Protein AF-A0AAD9W955-F1 (afdb_monomer)

Sequence (163 aa):
MAGLDPNRNTRYEYTNAALSKPAPEDADPKWMELNNTLKNLMEKLINHECMRENAQQPYMTPAASKNQVYFVWDFVGRTLAMMDAVPPQLQASPQWSPAVEKMWKGEIVGRSAVVAGLISGDTSGDPKLSMLIRSMNPSQSGSQPEFGVEIKQLANRLQEIRA

Mean predicted aligned error: 5.84 Å

pLDDT: mean 86.2, std 15.01, range [41.03, 98.06]

Solvent-accessible surface area (backbone atoms only — not comparable to full-atom values): 9378 Å² total; per-residue (Å²): 128,90,85,71,50,50,82,72,37,22,40,46,56,57,48,52,61,60,59,67,56,80,78,68,92,76,36,30,68,70,49,48,52,51,52,51,45,48,43,56,42,44,55,54,37,56,69,30,76,88,20,51,71,42,24,68,33,28,53,70,53,81,68,82,57,78,45,69,62,44,52,50,37,54,53,47,54,51,40,56,60,53,48,77,75,43,66,50,39,42,85,79,32,92,81,54,41,76,67,48,48,43,46,45,60,58,46,43,48,41,48,39,42,49,50,20,27,68,66,69,70,50,52,85,88,39,69,65,56,52,48,47,55,46,68,65,41,77,80,66,94,60,86,76,82,82,78,52,70,71,56,46,52,43,25,52,50,40,49,59,73,69,108

Organism: Phomopsis amygdali (NCBI:txid1214568)

Radius of gyration: 15.93 Å; Cα contacts (8 Å, |Δi|>4): 179; chains: 1; bounding box: 38×35×44 Å

Secondary structure (DSSP, 8-state):
--S--TTTSBHHHHHHHHHTSPPPTT--HHHHHHHHHHHHHHHHHHTSGGGHHHHHSBTTSPPS---HHHHHHHHHHHHHHHHTTS-TTGGGSTT--HHHHIIIIIIIIHHHHHHHHHHHS--TT-HHHHHHHHHH-TT--SPPPPPPHHHHHHHHHHHHHH-

Structure (mmCIF, N/CA/C/O backbone):
data_AF-A0AAD9W955-F1
#
_entry.id   AF-A0AAD9W955-F1
#
loop_
_atom_site.group_PDB
_atom_site.id
_atom_site.type_symbol
_atom_site.label_atom_id
_atom_site.label_alt_id
_atom_site.label_comp_id
_atom_site.label_asym_id
_atom_site.label_entity_id
_atom_site.label_seq_id
_atom_site.pdbx_PDB_ins_code
_atom_site.Cartn_x
_atom_site.Cartn_y
_atom_site.Cartn_z
_atom_site.occupancy
_atom_site.B_iso_or_equiv
_atom_site.auth_seq_id
_atom_site.auth_comp_id
_atom_site.auth_asym_id
_atom_site.auth_atom_id
_atom_site.pdbx_PDB_model_num
ATOM 1 N N . MET A 1 1 ? -9.089 -8.853 -11.074 1.00 54.34 1 MET A N 1
ATOM 2 C CA . MET A 1 1 ? -10.213 -9.022 -10.123 1.00 54.34 1 MET A CA 1
ATOM 3 C C . MET A 1 1 ? -11.415 -9.635 -10.849 1.00 54.34 1 MET A C 1
ATOM 5 O O . MET A 1 1 ? -12.522 -9.131 -10.730 1.00 54.34 1 MET A O 1
ATOM 9 N N . ALA A 1 2 ? -11.221 -10.689 -11.646 1.00 50.50 2 ALA A N 1
ATOM 10 C CA . ALA A 1 2 ? -12.352 -11.354 -12.288 1.00 50.50 2 ALA A CA 1
ATOM 11 C C . ALA A 1 2 ? -12.943 -12.339 -11.270 1.00 50.50 2 ALA A C 1
ATOM 13 O O . ALA A 1 2 ? -12.249 -13.271 -10.877 1.00 50.50 2 ALA A O 1
ATOM 14 N N . GLY A 1 3 ? -14.163 -12.089 -10.788 1.00 81.06 3 GLY A N 1
ATOM 15 C CA . GLY A 1 3 ? -14.923 -13.062 -9.991 1.00 81.06 3 GLY A CA 1
ATOM 16 C C . GLY A 1 3 ? -15.563 -12.550 -8.700 1.00 81.06 3 GLY A C 1
ATOM 17 O O . GLY A 1 3 ? -16.482 -13.198 -8.216 1.00 81.06 3 GLY A O 1
ATOM 18 N N . LEU A 1 4 ? -15.139 -11.403 -8.157 1.00 90.69 4 LEU A N 1
ATOM 19 C CA . LEU A 1 4 ? -15.791 -10.806 -6.984 1.00 90.69 4 LEU A CA 1
ATOM 20 C C . LEU A 1 4 ? -16.775 -9.713 -7.417 1.00 90.69 4 LEU A C 1
ATOM 22 O O . LEU A 1 4 ? -16.427 -8.864 -8.242 1.00 90.69 4 LEU A O 1
ATOM 26 N N . ASP A 1 5 ? -17.976 -9.725 -6.841 1.00 93.50 5 ASP A N 1
ATOM 27 C CA . ASP A 1 5 ? -19.012 -8.704 -7.025 1.00 93.50 5 ASP A CA 1
ATOM 28 C C . ASP A 1 5 ? -18.898 -7.643 -5.920 1.00 93.50 5 ASP A C 1
ATOM 30 O O . ASP A 1 5 ? -19.061 -7.971 -4.742 1.00 93.50 5 ASP A O 1
ATOM 34 N N . PRO A 1 6 ? -18.672 -6.361 -6.252 1.00 93.06 6 PRO A N 1
ATOM 35 C CA . PRO A 1 6 ? -18.345 -5.349 -5.253 1.00 93.06 6 PRO A CA 1
ATOM 36 C C . PRO A 1 6 ? -19.555 -4.947 -4.398 1.00 93.06 6 PRO A C 1
ATOM 38 O O . PRO A 1 6 ? -19.392 -4.313 -3.354 1.00 93.06 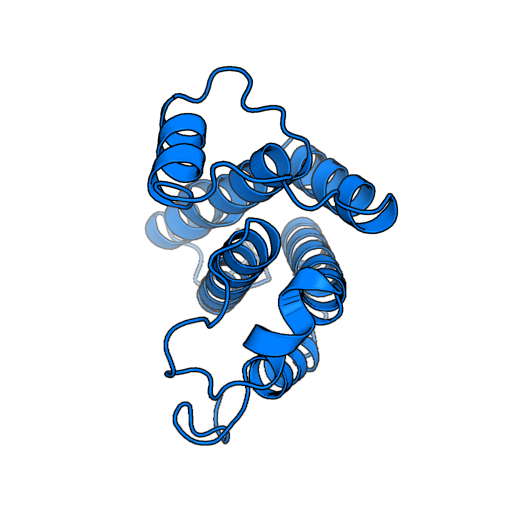6 PRO A O 1
ATOM 41 N N . ASN A 1 7 ? -20.762 -5.358 -4.793 1.00 95.75 7 ASN A N 1
ATOM 42 C CA . ASN A 1 7 ? -21.990 -5.166 -4.023 1.00 95.75 7 ASN A CA 1
ATOM 43 C C . ASN A 1 7 ? -22.298 -6.338 -3.082 1.00 95.75 7 ASN A C 1
ATOM 45 O O . ASN A 1 7 ? -23.200 -6.226 -2.254 1.00 95.75 7 ASN A O 1
ATOM 49 N N . ARG A 1 8 ? -21.580 -7.461 -3.206 1.00 95.00 8 ARG A N 1
ATOM 50 C CA . ARG A 1 8 ? -21.829 -8.683 -2.424 1.00 95.00 8 ARG A CA 1
ATOM 51 C C . ARG A 1 8 ? -20.619 -9.112 -1.613 1.00 95.00 8 ARG A C 1
ATOM 53 O O . ARG A 1 8 ? -20.775 -9.511 -0.465 1.00 95.00 8 ARG A O 1
ATOM 60 N N . ASN A 1 9 ? -19.436 -9.027 -2.206 1.00 97.25 9 ASN A N 1
ATOM 61 C CA . ASN A 1 9 ? -18.194 -9.420 -1.575 1.00 97.25 9 ASN A CA 1
ATOM 62 C C . ASN A 1 9 ? -17.643 -8.315 -0.682 1.00 97.25 9 ASN A C 1
ATOM 64 O O . ASN A 1 9 ? -17.722 -7.118 -0.984 1.00 97.25 9 ASN A O 1
ATOM 68 N N . THR A 1 10 ? -17.071 -8.745 0.433 1.00 97.62 10 THR A N 1
ATOM 69 C CA . THR A 1 10 ? -16.590 -7.871 1.495 1.00 97.62 10 THR A CA 1
ATOM 70 C C . THR A 1 10 ? -15.234 -7.262 1.156 1.00 97.62 10 THR A C 1
ATOM 72 O O . THR A 1 10 ? -14.473 -7.785 0.337 1.00 97.62 10 THR A O 1
ATOM 75 N N . ARG A 1 11 ? -14.871 -6.166 1.828 1.00 97.31 11 ARG A N 1
ATOM 76 C CA . ARG A 1 11 ? -13.511 -5.604 1.732 1.00 97.31 11 ARG A CA 1
ATOM 77 C C . ARG A 1 11 ? -12.430 -6.616 2.096 1.00 97.31 11 ARG A C 1
ATOM 79 O O . ARG A 1 11 ? -11.353 -6.589 1.500 1.00 97.31 11 ARG A O 1
ATOM 86 N N . TYR A 1 12 ? -12.720 -7.500 3.046 1.00 97.62 12 TYR A N 1
ATOM 87 C CA . TYR A 1 12 ? -11.838 -8.593 3.433 1.00 97.62 12 TYR A CA 1
ATOM 88 C C . TYR A 1 12 ? -11.582 -9.556 2.266 1.00 97.62 12 TYR A C 1
ATOM 90 O O . TYR A 1 12 ? -10.432 -9.818 1.918 1.00 97.62 12 TYR A O 1
ATOM 98 N N . GLU A 1 13 ? -12.641 -10.007 1.592 1.00 97.25 13 GLU A N 1
ATOM 99 C CA . GLU A 1 13 ? -12.536 -10.905 0.435 1.00 97.25 13 GLU A CA 1
ATOM 100 C C . GLU A 1 13 ? -11.782 -10.258 -0.732 1.00 97.25 13 GLU A C 1
ATOM 102 O O . GLU A 1 13 ? -10.885 -10.876 -1.307 1.00 97.25 13 GLU A O 1
ATOM 107 N N . TYR A 1 14 ? -12.082 -8.993 -1.041 1.00 95.25 14 TYR A N 1
ATOM 108 C CA . TYR A 1 14 ? -11.340 -8.231 -2.050 1.00 95.25 14 TYR A CA 1
ATOM 109 C C . TYR A 1 14 ? -9.861 -8.090 -1.713 1.00 95.25 14 TYR A C 1
ATOM 111 O O . TYR A 1 14 ? -9.013 -8.223 -2.597 1.00 95.25 14 TYR A O 1
ATOM 119 N N . THR A 1 15 ? -9.551 -7.831 -0.442 1.00 96.50 15 THR A N 1
ATOM 120 C CA . THR A 1 15 ? -8.167 -7.724 0.017 1.00 96.50 15 THR A CA 1
ATOM 121 C C . THR A 1 15 ? -7.447 -9.050 -0.185 1.00 96.50 15 THR A C 1
ATOM 123 O O . THR A 1 15 ? -6.422 -9.084 -0.857 1.00 96.50 15 THR A O 1
ATOM 126 N N . ASN A 1 16 ? -8.015 -10.157 0.290 1.00 96.06 16 ASN A N 1
ATOM 127 C CA . ASN A 1 16 ? -7.395 -11.475 0.163 1.00 96.06 16 ASN A CA 1
ATOM 128 C C . ASN A 1 16 ? -7.217 -11.909 -1.296 1.00 96.06 16 ASN A C 1
ATOM 130 O O . ASN A 1 16 ? -6.190 -12.488 -1.641 1.00 96.06 16 ASN A O 1
ATOM 134 N N . ALA A 1 17 ? -8.166 -11.578 -2.174 1.00 93.44 17 ALA A N 1
ATOM 135 C CA . ALA A 1 17 ? -8.030 -11.833 -3.605 1.00 93.44 17 ALA A CA 1
ATOM 136 C C . ALA A 1 17 ? -6.926 -10.991 -4.268 1.00 93.44 17 ALA A C 1
ATOM 138 O O . ALA A 1 17 ? -6.322 -11.423 -5.248 1.00 93.44 17 ALA A O 1
ATOM 139 N N . ALA A 1 18 ? -6.650 -9.784 -3.767 1.00 91.44 18 ALA A N 1
ATOM 140 C CA . ALA A 1 18 ? -5.511 -8.991 -4.224 1.00 91.44 18 ALA A CA 1
ATOM 141 C C . ALA A 1 18 ? -4.179 -9.556 -3.697 1.00 91.44 18 ALA A C 1
ATOM 143 O O . ALA A 1 18 ? -3.200 -9.614 -4.443 1.00 91.44 18 ALA A O 1
ATOM 144 N N . LEU A 1 19 ? -4.155 -10.007 -2.438 1.00 94.75 19 LEU A N 1
ATOM 145 C CA . LEU A 1 19 ? -2.981 -10.605 -1.798 1.00 94.75 19 LEU A CA 1
ATOM 146 C C . LEU A 1 19 ? -2.580 -11.940 -2.437 1.00 94.75 19 LEU A C 1
ATOM 148 O O . LEU A 1 19 ? -1.388 -12.202 -2.585 1.00 94.75 19 LEU A O 1
ATOM 152 N N . SER A 1 20 ? -3.551 -12.742 -2.880 1.00 93.12 20 SER A N 1
ATOM 153 C CA . SER A 1 20 ? -3.312 -14.070 -3.461 1.00 93.12 20 SER A CA 1
ATOM 154 C C . SER A 1 20 ? -2.700 -14.055 -4.863 1.00 93.12 20 SER A C 1
ATOM 156 O O . SER A 1 20 ? -2.257 -15.097 -5.345 1.00 93.12 20 SER A O 1
ATOM 158 N N . LYS A 1 21 ? -2.651 -12.898 -5.535 1.00 89.69 21 LYS A N 1
ATOM 159 C CA . LYS A 1 21 ? -1.995 -12.790 -6.842 1.00 89.69 21 LYS A CA 1
ATOM 160 C C . LYS A 1 21 ? -0.492 -13.053 -6.682 1.00 89.69 21 LYS A C 1
ATOM 162 O O . LYS A 1 21 ? 0.143 -12.318 -5.925 1.00 89.69 21 LYS A O 1
ATOM 167 N N . PRO A 1 22 ? 0.112 -14.019 -7.386 1.00 89.75 22 PRO A N 1
ATOM 168 C CA . PRO A 1 22 ? 1.558 -14.204 -7.335 1.00 89.75 22 PRO A CA 1
ATOM 169 C C . PRO A 1 22 ? 2.279 -12.995 -7.945 1.00 89.75 22 PRO A C 1
ATOM 171 O O . PRO A 1 22 ? 1.755 -12.332 -8.842 1.00 89.75 22 PRO A O 1
ATOM 174 N N . ALA A 1 23 ? 3.471 -12.692 -7.435 1.00 90.00 23 ALA A N 1
ATOM 175 C CA . ALA A 1 23 ? 4.368 -11.752 -8.095 1.00 90.00 23 ALA A CA 1
ATOM 176 C C . ALA A 1 23 ? 5.098 -12.466 -9.254 1.00 90.00 23 ALA A C 1
ATOM 178 O O . ALA A 1 23 ? 5.419 -13.646 -9.107 1.00 90.00 23 ALA A O 1
ATOM 179 N N . PRO A 1 24 ? 5.359 -11.792 -10.385 1.00 92.56 24 PRO A N 1
ATOM 180 C CA . PRO A 1 24 ? 6.138 -12.358 -11.489 1.00 92.56 24 PRO A CA 1
ATOM 181 C C . PRO A 1 24 ? 7.564 -12.707 -11.050 1.00 92.56 24 PRO A C 1
ATOM 183 O O . PRO A 1 24 ? 8.199 -11.919 -10.353 1.00 92.56 24 PRO A O 1
ATOM 186 N N . GLU A 1 25 ? 8.072 -13.873 -11.454 1.00 92.00 25 GLU A N 1
ATOM 187 C CA . GLU A 1 25 ? 9.400 -14.360 -11.040 1.00 92.00 25 GLU A CA 1
ATOM 188 C C . GLU A 1 25 ? 10.551 -13.493 -11.569 1.00 92.00 25 GLU A C 1
ATOM 190 O O . GLU A 1 25 ? 11.601 -13.400 -10.940 1.00 92.00 25 GLU A O 1
ATOM 195 N N . ASP A 1 26 ? 10.342 -12.835 -12.707 1.00 94.38 26 ASP A N 1
ATOM 196 C CA . ASP A 1 26 ? 11.309 -11.984 -13.398 1.00 94.38 26 ASP A CA 1
ATOM 197 C C . ASP A 1 26 ? 11.133 -10.488 -13.086 1.00 94.38 26 ASP A C 1
ATOM 199 O O . ASP A 1 26 ? 11.671 -9.635 -13.795 1.00 94.38 26 ASP A O 1
ATOM 203 N N . ALA A 1 27 ? 10.358 -10.145 -12.051 1.00 96.12 27 ALA A N 1
ATOM 204 C CA . ALA A 1 27 ? 10.153 -8.755 -11.668 1.00 96.12 27 ALA A CA 1
ATOM 205 C C . ALA A 1 27 ? 11.463 -8.085 -11.225 1.00 96.12 27 ALA A C 1
ATOM 207 O O . ALA A 1 27 ? 12.319 -8.693 -10.580 1.00 96.12 27 ALA A O 1
ATOM 208 N N . ASP A 1 28 ? 11.572 -6.787 -11.502 1.00 96.81 28 ASP A N 1
ATOM 209 C CA . ASP A 1 28 ? 12.645 -5.951 -10.983 1.00 96.81 28 ASP A CA 1
ATOM 210 C C . ASP A 1 28 ? 12.658 -6.001 -9.439 1.00 96.81 28 ASP A C 1
ATOM 212 O O . ASP A 1 28 ? 11.587 -5.918 -8.819 1.00 96.81 28 ASP A O 1
ATOM 216 N N . PRO A 1 29 ? 13.837 -6.095 -8.789 1.00 96.00 29 PRO A N 1
ATOM 217 C CA . PRO A 1 29 ? 13.928 -6.178 -7.334 1.00 96.00 29 PRO A CA 1
ATOM 218 C C . PRO A 1 29 ? 13.195 -5.049 -6.602 1.00 96.00 29 PRO A C 1
ATOM 220 O O . PRO A 1 29 ? 12.531 -5.307 -5.601 1.00 96.00 29 PRO A O 1
ATOM 223 N N . LYS A 1 30 ? 13.240 -3.813 -7.119 1.00 94.88 30 LYS A N 1
ATOM 224 C CA . LYS A 1 30 ? 12.569 -2.656 -6.511 1.00 94.88 30 LYS A CA 1
ATOM 225 C C . LYS A 1 30 ? 11.052 -2.749 -6.661 1.00 94.88 30 LYS A C 1
ATOM 227 O O . LYS A 1 30 ? 10.320 -2.392 -5.736 1.00 94.88 30 LYS A O 1
ATOM 232 N N . TRP A 1 31 ? 10.567 -3.245 -7.801 1.00 96.06 31 TRP A N 1
ATOM 233 C CA . TRP A 1 31 ? 9.139 -3.516 -7.990 1.00 96.06 31 TRP A CA 1
ATOM 234 C C . TRP A 1 31 ? 8.656 -4.604 -7.031 1.00 96.06 31 TRP A C 1
ATOM 236 O O . TRP A 1 31 ? 7.657 -4.415 -6.334 1.00 96.06 31 TRP A O 1
ATOM 246 N N . MET A 1 32 ? 9.396 -5.713 -6.959 1.00 95.94 32 MET A N 1
ATOM 247 C CA . MET A 1 32 ? 9.091 -6.863 -6.108 1.00 95.94 32 MET A CA 1
ATOM 248 C C . MET A 1 32 ? 9.030 -6.461 -4.635 1.00 95.94 32 MET A C 1
ATOM 250 O O . MET A 1 32 ? 8.075 -6.780 -3.926 1.00 95.94 32 MET A O 1
ATOM 254 N N . GLU A 1 33 ? 10.032 -5.716 -4.184 1.00 95.88 33 GLU A N 1
ATOM 255 C CA . GLU A 1 33 ? 10.128 -5.255 -2.810 1.00 95.88 33 GLU A CA 1
ATOM 256 C C . GLU A 1 33 ? 8.973 -4.321 -2.433 1.00 95.88 33 GLU A C 1
ATOM 258 O O . GLU A 1 33 ? 8.349 -4.499 -1.381 1.00 95.88 33 GLU A O 1
ATOM 263 N N . LEU A 1 34 ? 8.627 -3.374 -3.312 1.00 95.94 34 LEU A N 1
ATOM 264 C CA . LEU A 1 34 ? 7.500 -2.475 -3.082 1.00 95.94 34 LEU A CA 1
ATOM 265 C C . LEU A 1 34 ? 6.171 -3.233 -3.040 1.00 95.94 34 LEU A C 1
ATOM 267 O O . LEU A 1 34 ? 5.381 -3.039 -2.116 1.00 95.94 34 LEU A O 1
ATOM 271 N N . ASN A 1 35 ? 5.946 -4.129 -4.003 1.00 96.00 35 ASN A N 1
ATOM 272 C CA . ASN A 1 35 ? 4.741 -4.948 -4.077 1.00 96.00 35 ASN A CA 1
ATOM 273 C C . ASN A 1 35 ? 4.560 -5.785 -2.805 1.00 96.00 35 ASN A C 1
ATOM 275 O O . ASN A 1 35 ? 3.486 -5.782 -2.206 1.00 96.00 35 ASN A O 1
ATOM 279 N N . ASN A 1 36 ? 5.618 -6.466 -2.359 1.00 96.44 36 ASN A N 1
ATOM 280 C CA . ASN A 1 36 ? 5.569 -7.316 -1.172 1.00 96.44 36 ASN A CA 1
ATOM 281 C C . ASN A 1 36 ? 5.362 -6.493 0.102 1.00 96.44 36 ASN A C 1
ATOM 283 O O . ASN A 1 36 ? 4.547 -6.865 0.944 1.00 96.44 36 ASN A O 1
ATOM 287 N N . THR A 1 37 ? 6.024 -5.340 0.220 1.00 97.38 37 THR A N 1
ATOM 288 C CA . THR A 1 37 ? 5.842 -4.442 1.369 1.00 97.38 37 THR A CA 1
ATOM 289 C C . THR A 1 37 ? 4.404 -3.928 1.444 1.00 97.38 37 THR A C 1
ATOM 291 O O . THR A 1 37 ? 3.788 -3.981 2.509 1.00 97.38 37 THR A O 1
ATOM 294 N N . LEU A 1 38 ? 3.826 -3.497 0.317 1.00 96.81 38 LEU A N 1
ATOM 295 C CA . LEU A 1 38 ? 2.437 -3.036 0.255 1.00 96.81 38 LEU A CA 1
ATOM 296 C C . LEU A 1 38 ? 1.434 -4.164 0.524 1.00 96.81 38 LEU A C 1
ATOM 298 O O . LEU A 1 38 ? 0.450 -3.931 1.222 1.00 96.81 38 LEU A O 1
ATOM 302 N N . LYS A 1 39 ? 1.674 -5.385 0.029 1.00 97.31 39 LYS A N 1
ATOM 303 C CA . LYS A 1 39 ? 0.827 -6.552 0.326 1.00 97.31 39 LYS A CA 1
ATOM 304 C C . LYS A 1 39 ? 0.852 -6.918 1.807 1.00 97.31 39 LYS A C 1
ATOM 306 O O . LYS A 1 39 ? -0.211 -7.041 2.409 1.00 97.31 39 LYS A O 1
ATOM 311 N N . ASN A 1 40 ? 2.036 -7.007 2.408 1.00 97.75 40 ASN A N 1
ATOM 312 C CA . ASN A 1 40 ? 2.176 -7.273 3.841 1.00 97.75 40 ASN A CA 1
ATOM 313 C C . ASN A 1 40 ? 1.481 -6.186 4.669 1.00 97.75 40 ASN A C 1
ATOM 315 O O . ASN A 1 40 ? 0.783 -6.474 5.639 1.00 97.75 40 ASN A O 1
ATOM 319 N N . LEU A 1 41 ? 1.611 -4.922 4.260 1.00 97.38 41 LEU A N 1
ATOM 320 C CA . LEU A 1 41 ? 0.935 -3.816 4.925 1.00 97.38 41 LEU A CA 1
ATOM 321 C C . LEU A 1 41 ? -0.592 -3.922 4.792 1.00 97.38 41 LEU A C 1
ATOM 323 O O . LEU A 1 41 ? -1.307 -3.778 5.781 1.00 97.38 41 LEU A O 1
ATOM 327 N N . MET A 1 42 ? -1.094 -4.226 3.596 1.00 97.44 42 MET A N 1
ATOM 328 C CA . MET A 1 42 ? -2.520 -4.414 3.325 1.00 97.44 42 MET A CA 1
ATOM 329 C C . MET A 1 42 ? -3.120 -5.554 4.162 1.00 97.44 42 MET A C 1
ATOM 331 O O . MET A 1 42 ? -4.206 -5.389 4.720 1.00 97.44 42 MET A O 1
ATOM 335 N N . GLU A 1 43 ? -2.402 -6.674 4.301 1.00 98.06 43 GLU A N 1
ATOM 336 C CA . GLU A 1 43 ? -2.782 -7.801 5.161 1.00 98.06 43 GLU A CA 1
ATOM 337 C C . GLU A 1 43 ? -2.915 -7.371 6.629 1.00 98.06 43 GLU A C 1
ATOM 339 O O . GLU A 1 43 ? -3.910 -7.678 7.289 1.00 98.06 43 GLU A O 1
ATOM 344 N N . LYS A 1 44 ? -1.947 -6.617 7.155 1.00 98.06 44 LYS A N 1
ATOM 345 C CA . LYS A 1 44 ? -1.999 -6.141 8.546 1.00 98.06 44 LYS A CA 1
ATOM 346 C C . LYS A 1 44 ? -3.132 -5.140 8.764 1.00 98.06 44 LYS A C 1
ATOM 348 O O . LYS A 1 44 ? -3.811 -5.202 9.784 1.00 98.06 44 LYS A O 1
ATOM 353 N N . LEU A 1 45 ? -3.371 -4.248 7.803 1.00 97.19 45 LEU A N 1
ATOM 354 C CA . LEU A 1 45 ? -4.416 -3.229 7.895 1.00 97.19 45 LEU A CA 1
ATOM 355 C C . LEU A 1 45 ? -5.826 -3.826 7.852 1.00 97.19 45 LEU A C 1
ATOM 357 O O . LEU A 1 45 ? -6.671 -3.423 8.648 1.00 97.19 45 LEU A O 1
ATOM 361 N N . ILE A 1 46 ? -6.092 -4.796 6.966 1.00 97.62 46 ILE A N 1
ATOM 362 C CA . ILE A 1 46 ? -7.426 -5.413 6.882 1.00 97.62 46 ILE A CA 1
ATOM 363 C C . ILE A 1 46 ? -7.766 -6.239 8.134 1.00 97.62 46 ILE A C 1
ATOM 365 O O . ILE A 1 46 ? -8.935 -6.333 8.504 1.00 97.62 46 ILE A O 1
ATOM 369 N N . ASN A 1 47 ? -6.750 -6.787 8.809 1.00 97.44 47 ASN A N 1
ATOM 370 C CA . ASN A 1 47 ? -6.889 -7.543 10.057 1.00 97.44 47 ASN A CA 1
ATOM 371 C C . ASN A 1 47 ? -6.807 -6.670 11.327 1.00 97.44 47 ASN A C 1
ATOM 373 O O . ASN A 1 47 ? -6.956 -7.181 12.437 1.00 97.44 47 ASN A O 1
ATOM 377 N N . HIS A 1 48 ? -6.578 -5.362 11.193 1.00 95.69 48 HIS A N 1
ATOM 378 C CA . HIS A 1 48 ? -6.502 -4.442 12.324 1.00 95.69 48 HIS A CA 1
ATOM 379 C C . HIS A 1 48 ? -7.866 -4.297 13.019 1.00 95.69 48 HIS A C 1
ATOM 381 O O . HIS A 1 48 ? -8.908 -4.250 12.363 1.00 95.69 48 HIS A O 1
ATOM 387 N N . GLU A 1 49 ? -7.889 -4.149 14.347 1.00 94.19 49 GLU A N 1
ATOM 388 C CA . GLU A 1 49 ? -9.144 -4.109 15.114 1.00 94.19 49 GLU A CA 1
ATOM 389 C C . GLU A 1 49 ? -10.095 -2.986 14.668 1.00 94.19 49 GLU A C 1
ATOM 391 O O . GLU A 1 49 ? -11.285 -3.225 14.468 1.00 94.19 49 GLU A O 1
ATOM 396 N N . CYS A 1 50 ? -9.563 -1.791 14.393 1.00 90.44 50 CYS A N 1
ATOM 397 C CA . CYS A 1 50 ? -10.329 -0.649 13.882 1.00 90.44 50 CYS A CA 1
ATOM 398 C C . CYS A 1 50 ? -10.868 -0.843 12.456 1.00 90.44 50 CYS A C 1
ATOM 400 O O . CYS A 1 50 ? -11.657 -0.025 11.984 1.00 90.44 50 CYS A O 1
ATOM 402 N N . MET A 1 51 ? -10.447 -1.898 11.757 1.00 93.94 51 MET A N 1
ATOM 403 C CA . MET A 1 51 ? -10.952 -2.252 10.436 1.00 93.94 51 MET A CA 1
ATOM 404 C C . MET A 1 51 ? -12.061 -3.309 10.506 1.00 93.94 51 MET A C 1
ATOM 406 O O . MET A 1 51 ? -12.759 -3.497 9.517 1.00 93.94 51 MET A O 1
ATOM 410 N N . ARG A 1 52 ? -12.292 -3.952 11.663 1.00 94.31 52 ARG A N 1
ATOM 411 C CA . ARG A 1 52 ? -13.196 -5.108 11.817 1.00 94.31 52 ARG A CA 1
ATOM 412 C C . ARG A 1 52 ? -14.591 -4.884 11.230 1.00 94.31 52 ARG A C 1
ATOM 414 O O . ARG A 1 52 ? -15.056 -5.716 10.459 1.00 94.31 52 ARG A O 1
ATOM 421 N N . GLU A 1 53 ? -15.241 -3.768 11.558 1.00 93.44 53 GLU A N 1
ATOM 422 C CA . GLU A 1 53 ? -16.580 -3.455 11.032 1.00 93.44 53 GLU A CA 1
ATOM 423 C C . GLU A 1 53 ? -16.549 -3.185 9.525 1.00 93.44 53 GLU A C 1
ATOM 425 O O . GLU A 1 53 ? -17.319 -3.766 8.764 1.00 93.44 53 GLU A O 1
ATOM 430 N N . ASN A 1 54 ? -15.614 -2.347 9.073 1.00 95.06 54 ASN A N 1
ATOM 431 C CA . ASN A 1 54 ? -15.479 -2.002 7.659 1.00 95.06 54 ASN A CA 1
ATOM 432 C C . ASN A 1 54 ? -15.103 -3.212 6.792 1.00 95.06 54 ASN A C 1
ATOM 434 O O . ASN A 1 54 ? -15.529 -3.284 5.639 1.00 95.06 54 ASN A O 1
ATOM 438 N N . ALA A 1 55 ? -14.292 -4.132 7.320 1.00 97.00 55 ALA A N 1
ATOM 439 C CA . ALA A 1 55 ? -13.768 -5.300 6.620 1.00 97.00 55 ALA A CA 1
ATOM 440 C C . ALA A 1 55 ? -14.884 -6.249 6.175 1.00 97.00 55 ALA A C 1
ATOM 442 O O . ALA A 1 55 ? -14.790 -6.820 5.092 1.00 97.00 55 ALA A O 1
ATOM 443 N N . GLN A 1 56 ? -15.936 -6.375 6.990 1.00 97.50 56 GLN A N 1
ATOM 444 C CA . GLN A 1 56 ? -17.084 -7.255 6.747 1.00 97.50 56 GLN A CA 1
ATOM 445 C C . GLN A 1 56 ? -18.168 -6.617 5.871 1.00 97.50 56 GLN A C 1
ATOM 447 O O . GLN A 1 56 ? -19.077 -7.302 5.410 1.00 97.50 56 GLN A O 1
ATOM 452 N N . GLN A 1 57 ? -18.098 -5.309 5.623 1.00 96.94 57 GLN A N 1
ATOM 453 C CA . GLN A 1 57 ? -19.040 -4.654 4.724 1.00 96.94 57 GLN A CA 1
ATOM 454 C C . GLN A 1 57 ? -18.728 -4.991 3.261 1.00 96.94 57 GLN A C 1
ATOM 456 O O . GLN A 1 57 ? -17.545 -5.091 2.901 1.00 96.94 57 GLN A O 1
ATOM 461 N N . PRO A 1 58 ? -19.760 -5.079 2.398 1.00 97.00 58 PRO A N 1
ATOM 462 C CA . PRO A 1 58 ? -19.564 -5.111 0.958 1.00 97.00 58 PRO A CA 1
ATOM 463 C C . PRO A 1 58 ? -18.687 -3.949 0.498 1.00 97.00 58 PRO A C 1
ATOM 465 O O . PRO A 1 58 ? -18.764 -2.839 1.034 1.00 97.00 58 PRO A O 1
ATOM 468 N N . TYR A 1 59 ? -17.853 -4.197 -0.506 1.00 93.94 59 TYR A N 1
ATOM 469 C CA . TYR A 1 59 ? -16.847 -3.235 -0.952 1.00 93.94 59 TYR A CA 1
ATOM 470 C C . TYR A 1 59 ? -17.440 -1.863 -1.325 1.00 93.94 59 TYR A C 1
ATOM 472 O O . TYR A 1 59 ? -16.878 -0.830 -0.952 1.00 93.94 59 TYR A O 1
ATOM 480 N N . MET A 1 60 ? -18.596 -1.843 -2.003 1.00 93.00 60 MET A N 1
ATOM 481 C CA . MET A 1 60 ? -19.287 -0.612 -2.426 1.00 93.00 60 MET A CA 1
ATOM 482 C C . MET A 1 60 ? -20.053 0.106 -1.311 1.00 93.00 60 MET A C 1
ATOM 484 O O . MET A 1 60 ? -20.444 1.260 -1.490 1.00 93.00 60 MET A O 1
ATOM 488 N N . THR A 1 61 ? -20.296 -0.534 -0.166 1.00 93.56 61 THR A N 1
ATOM 489 C CA . THR A 1 61 ? -21.010 0.100 0.949 1.00 93.56 61 THR A CA 1
ATOM 490 C C . THR A 1 61 ? -20.130 1.183 1.573 1.00 93.56 61 THR A C 1
ATOM 492 O O . THR A 1 61 ? -18.970 0.902 1.850 1.00 93.56 61 THR A O 1
ATOM 495 N N . PRO A 1 62 ? -20.618 2.404 1.855 1.00 91.94 62 PRO A N 1
ATOM 496 C CA . PRO A 1 62 ? -19.830 3.403 2.578 1.00 91.94 62 PRO A CA 1
ATOM 497 C C . PRO A 1 62 ? -19.264 2.853 3.897 1.00 91.94 62 PRO A C 1
ATOM 499 O O . PRO A 1 62 ? -19.954 2.129 4.612 1.00 91.94 62 PRO A O 1
ATOM 502 N N . ALA A 1 63 ? -18.014 3.197 4.218 1.00 88.44 63 ALA A N 1
ATOM 503 C CA . ALA A 1 63 ? -17.357 2.718 5.435 1.00 88.44 63 ALA A CA 1
ATOM 504 C C . ALA A 1 63 ? -18.153 3.092 6.696 1.00 88.44 63 ALA A C 1
ATOM 506 O O . ALA A 1 63 ? -18.509 4.260 6.869 1.00 88.44 63 ALA A O 1
ATOM 507 N N . ALA A 1 64 ? -18.382 2.113 7.576 1.00 87.94 64 ALA A N 1
ATOM 508 C CA . ALA A 1 64 ? -18.981 2.320 8.897 1.00 87.94 64 ALA A CA 1
ATOM 509 C C . ALA A 1 64 ? -18.142 3.278 9.756 1.00 87.94 64 ALA A C 1
ATOM 511 O O . ALA A 1 64 ? -18.680 4.185 10.386 1.00 87.94 64 ALA A O 1
ATOM 512 N N . SER A 1 65 ? -16.816 3.115 9.730 1.00 84.19 65 SER A N 1
ATOM 513 C CA . SER A 1 65 ? -15.873 3.941 10.483 1.00 84.19 65 SER A CA 1
ATOM 514 C C . SER A 1 6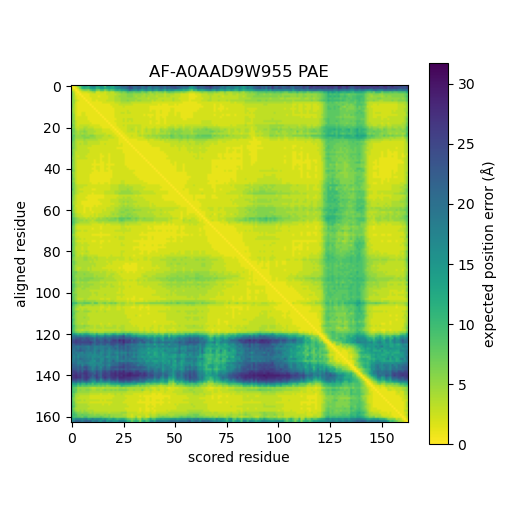5 ? -14.826 4.552 9.559 1.00 84.19 65 SER A C 1
ATOM 516 O O . SER A 1 65 ? -13.984 3.860 8.990 1.00 84.19 65 SER A O 1
ATOM 518 N N . LYS A 1 66 ? -14.842 5.877 9.422 1.00 82.00 66 LYS A N 1
ATOM 519 C CA . LYS A 1 66 ? -13.831 6.631 8.666 1.00 82.00 66 LYS A CA 1
ATOM 520 C C . LYS A 1 66 ? -12.627 6.954 9.552 1.00 82.00 66 LYS A C 1
ATOM 522 O O . LYS A 1 66 ? -12.391 8.114 9.865 1.00 82.00 66 LYS A O 1
ATOM 527 N N . ASN A 1 67 ? -11.929 5.918 10.010 1.00 80.88 67 ASN A N 1
ATOM 528 C CA . ASN A 1 67 ? -10.720 6.045 10.822 1.00 80.88 67 ASN A CA 1
ATOM 529 C C . ASN A 1 67 ? -9.445 5.974 9.966 1.00 80.88 67 ASN A C 1
ATOM 531 O O . ASN A 1 67 ? -9.471 5.552 8.809 1.00 80.88 67 ASN A O 1
ATOM 535 N N . GLN A 1 68 ? -8.312 6.360 10.551 1.00 83.38 68 GLN A N 1
ATOM 536 C CA . GLN A 1 68 ? -7.021 6.393 9.862 1.00 83.38 68 GLN A CA 1
ATOM 537 C C . GLN A 1 68 ? -6.614 5.037 9.265 1.00 83.38 68 GLN A C 1
ATOM 539 O O . GLN A 1 68 ? -6.121 5.004 8.142 1.00 83.38 68 GLN A O 1
ATOM 544 N N . VAL A 1 69 ? -6.870 3.922 9.956 1.00 89.62 69 VAL A N 1
ATOM 545 C CA . VAL A 1 69 ? -6.546 2.571 9.462 1.00 89.62 69 VAL A CA 1
ATOM 546 C C . VAL A 1 69 ? -7.312 2.263 8.174 1.00 89.62 69 VAL A C 1
ATOM 548 O O . VAL A 1 69 ? -6.711 1.803 7.206 1.00 89.62 69 VAL A O 1
ATOM 551 N N . TYR A 1 70 ? -8.610 2.581 8.124 1.00 90.00 70 TYR A N 1
ATOM 552 C CA . TYR A 1 70 ? -9.423 2.443 6.912 1.00 90.00 70 TYR A CA 1
ATOM 553 C C . TYR A 1 70 ? -8.863 3.257 5.740 1.00 90.00 70 TYR A C 1
ATOM 555 O O . TYR A 1 70 ? -8.777 2.754 4.620 1.00 90.00 70 TYR A O 1
ATOM 563 N N . PHE A 1 71 ? -8.468 4.507 5.987 1.00 86.75 71 PHE A N 1
ATOM 564 C CA . PHE A 1 71 ? -7.920 5.358 4.933 1.00 86.75 71 PHE A CA 1
ATOM 565 C C . PHE A 1 71 ? -6.584 4.848 4.410 1.00 86.75 71 PHE A C 1
ATOM 567 O O . PHE A 1 71 ? -6.381 4.810 3.199 1.00 86.75 71 PHE A O 1
ATOM 574 N N . VAL A 1 72 ? -5.691 4.420 5.304 1.00 91.50 72 VAL A N 1
ATOM 575 C CA . VAL A 1 72 ? -4.418 3.821 4.899 1.00 91.50 72 VAL A CA 1
ATOM 576 C C . VAL A 1 72 ? -4.671 2.532 4.107 1.00 91.50 72 VAL A C 1
ATOM 578 O O . VAL A 1 72 ? -4.058 2.350 3.059 1.00 91.50 72 VAL A O 1
ATOM 581 N N . TRP A 1 73 ? -5.619 1.687 4.527 1.00 95.12 73 TRP A N 1
ATOM 582 C CA . TRP A 1 73 ? -6.025 0.484 3.788 1.00 95.12 73 TRP A CA 1
ATOM 583 C C . TRP A 1 73 ? -6.524 0.805 2.369 1.00 95.12 73 TRP A C 1
ATOM 585 O O . TRP A 1 73 ? -6.030 0.228 1.401 1.00 95.12 73 TRP A O 1
ATOM 595 N N . ASP A 1 74 ? -7.447 1.761 2.215 1.00 91.75 74 ASP A N 1
ATOM 596 C CA . ASP A 1 74 ? -7.968 2.164 0.898 1.00 91.75 74 ASP A CA 1
ATOM 597 C C . ASP A 1 74 ? -6.847 2.719 0.005 1.00 91.75 74 ASP A C 1
ATOM 599 O O . ASP A 1 74 ? -6.752 2.397 -1.183 1.00 91.75 74 ASP A O 1
ATOM 603 N N . PHE A 1 75 ? -5.947 3.510 0.588 1.00 91.00 75 PHE A N 1
ATOM 604 C CA . PHE A 1 75 ? -4.850 4.130 -0.141 1.00 91.00 75 PHE A CA 1
ATOM 605 C C . PHE A 1 75 ? -3.790 3.112 -0.595 1.00 91.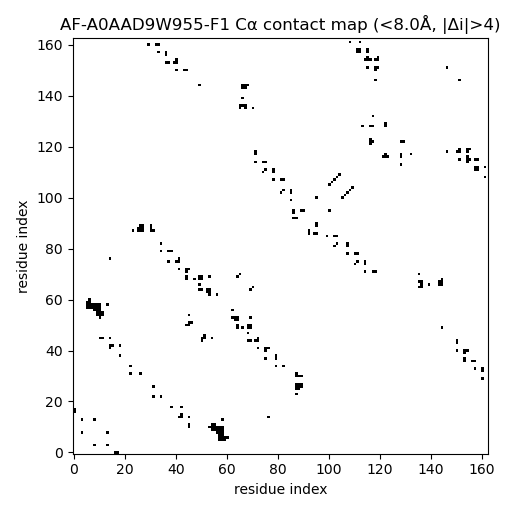00 75 PHE A C 1
ATOM 607 O O . PHE A 1 75 ? -3.349 3.159 -1.750 1.00 91.00 75 PHE A O 1
ATOM 614 N N . VAL A 1 76 ? -3.433 2.146 0.259 1.00 95.12 76 VAL A N 1
ATOM 615 C CA . VAL A 1 76 ? -2.551 1.017 -0.087 1.00 95.12 76 VAL A CA 1
ATOM 616 C C . VAL A 1 76 ? -3.196 0.143 -1.164 1.00 95.12 76 VAL A C 1
ATOM 618 O O . VAL A 1 76 ? -2.553 -0.151 -2.171 1.00 95.12 76 VAL A O 1
ATOM 621 N N . GLY A 1 77 ? -4.479 -0.202 -1.019 1.00 94.75 77 GLY A N 1
ATOM 622 C CA . GLY A 1 77 ? -5.207 -1.023 -1.989 1.00 94.75 77 GLY A CA 1
ATOM 623 C C . GLY A 1 77 ? -5.249 -0.405 -3.388 1.00 94.75 77 GLY A C 1
ATOM 624 O O . GLY A 1 77 ? -4.980 -1.084 -4.381 1.00 94.75 77 GLY A O 1
ATOM 625 N N . ARG A 1 78 ? -5.507 0.906 -3.487 1.00 92.38 78 ARG A N 1
ATOM 626 C CA . ARG A 1 78 ? -5.450 1.631 -4.770 1.00 92.38 78 ARG A CA 1
ATOM 627 C C . ARG A 1 78 ? -4.040 1.680 -5.343 1.00 92.38 78 ARG A C 1
ATOM 629 O O . ARG A 1 78 ? -3.885 1.585 -6.554 1.00 92.38 78 ARG A O 1
ATOM 636 N N . THR A 1 79 ? -3.025 1.810 -4.494 1.00 94.25 79 THR A N 1
ATOM 637 C CA . THR A 1 79 ? -1.624 1.815 -4.934 1.00 94.25 79 THR A CA 1
ATOM 638 C C . THR A 1 79 ? -1.236 0.458 -5.527 1.00 94.25 79 THR A C 1
ATOM 640 O O . THR A 1 79 ? -0.685 0.423 -6.623 1.00 94.25 79 THR A O 1
ATOM 643 N N . LEU A 1 80 ? -1.627 -0.655 -4.895 1.00 94.50 80 LEU A N 1
ATOM 644 C CA . LEU A 1 80 ? -1.466 -2.003 -5.461 1.00 94.50 80 LEU A CA 1
ATOM 645 C C . LEU A 1 80 ? -2.206 -2.165 -6.798 1.00 94.50 80 LEU A C 1
ATOM 647 O O . LEU A 1 80 ? -1.655 -2.716 -7.743 1.00 94.50 80 LEU A O 1
ATOM 651 N N . ALA A 1 81 ? -3.428 -1.639 -6.921 1.00 92.06 81 ALA A N 1
ATOM 652 C CA . ALA A 1 81 ? -4.155 -1.671 -8.193 1.00 92.06 81 ALA A CA 1
ATOM 653 C C . ALA A 1 81 ? -3.461 -0.852 -9.300 1.00 92.06 81 ALA A C 1
ATOM 655 O O . ALA A 1 81 ? -3.543 -1.213 -10.470 1.00 92.06 81 ALA A O 1
ATOM 656 N N . MET A 1 82 ? -2.764 0.235 -8.951 1.00 92.94 82 MET A N 1
ATOM 657 C CA . MET A 1 82 ? -1.948 1.000 -9.903 1.00 92.94 82 MET A CA 1
ATOM 658 C C . MET A 1 82 ? -0.679 0.240 -10.303 1.00 92.94 82 MET A C 1
ATOM 660 O O . MET A 1 82 ? -0.245 0.364 -11.446 1.00 92.94 82 MET A O 1
ATOM 664 N N . MET A 1 83 ? -0.106 -0.572 -9.407 1.00 93.12 83 MET A N 1
ATOM 665 C CA . MET A 1 83 ? 1.037 -1.431 -9.739 1.00 93.12 83 MET A CA 1
ATOM 666 C C . MET A 1 83 ? 0.705 -2.457 -10.823 1.00 93.12 83 MET A C 1
ATOM 668 O O . MET A 1 83 ? 1.566 -2.715 -11.657 1.00 93.12 83 MET A O 1
ATOM 672 N N . ASP A 1 84 ? -0.534 -2.963 -10.883 1.00 90.12 84 ASP A N 1
ATOM 673 C CA . ASP A 1 84 ? -0.991 -3.853 -11.967 1.00 90.12 84 ASP A CA 1
ATOM 674 C C . ASP A 1 84 ? -0.897 -3.187 -13.363 1.00 90.12 84 ASP A C 1
ATOM 676 O O . ASP A 1 84 ? -0.896 -3.881 -14.378 1.00 90.12 84 ASP A O 1
ATOM 680 N N . ALA A 1 85 ? -0.821 -1.850 -13.434 1.00 90.44 85 ALA A N 1
ATOM 681 C CA . ALA A 1 85 ? -0.686 -1.088 -14.679 1.00 90.44 85 ALA A CA 1
ATOM 682 C C . ALA A 1 85 ? 0.773 -0.738 -15.042 1.00 90.44 85 ALA A C 1
ATOM 684 O O . ALA A 1 85 ? 1.006 -0.095 -16.068 1.00 90.44 85 ALA A O 1
ATOM 685 N N . VAL A 1 86 ? 1.754 -1.124 -14.218 1.00 94.88 86 VAL A N 1
ATOM 686 C CA . VAL A 1 86 ? 3.187 -0.903 -14.469 1.00 94.88 86 VAL A CA 1
ATOM 687 C C . VAL A 1 86 ? 3.868 -2.251 -14.712 1.00 94.88 86 VAL A C 1
ATOM 689 O O . VAL A 1 86 ? 3.709 -3.155 -13.892 1.00 94.88 86 VAL A O 1
ATOM 692 N N . PRO A 1 87 ? 4.648 -2.409 -15.800 1.00 95.69 87 PRO A N 1
ATOM 693 C CA . PRO A 1 87 ? 5.336 -3.661 -16.064 1.00 95.69 87 PRO A CA 1
ATOM 694 C C . PRO A 1 87 ? 6.327 -3.976 -14.928 1.00 95.69 87 PRO A C 1
ATOM 696 O O . PRO A 1 87 ? 7.108 -3.103 -14.534 1.00 95.69 87 PRO A O 1
ATOM 699 N N . PRO A 1 88 ? 6.331 -5.215 -14.413 1.00 96.50 88 PRO A N 1
ATOM 700 C CA . PRO A 1 88 ? 7.114 -5.608 -13.242 1.00 96.50 88 PRO A CA 1
ATOM 701 C C . PRO A 1 88 ? 8.628 -5.548 -13.489 1.00 96.50 88 PRO A C 1
ATOM 703 O O . PRO A 1 88 ? 9.379 -5.359 -12.543 1.00 96.50 88 PRO A O 1
ATOM 706 N N . GLN A 1 89 ? 9.088 -5.631 -14.743 1.00 96.94 89 GLN A N 1
ATOM 707 C CA . GLN A 1 89 ? 10.501 -5.483 -15.133 1.00 96.94 89 GLN A CA 1
ATOM 708 C C . GLN A 1 89 ? 10.971 -4.011 -15.184 1.00 96.94 89 GLN A C 1
ATOM 710 O O . GLN A 1 89 ? 12.110 -3.733 -15.562 1.00 96.94 89 GLN A O 1
ATOM 715 N N . LEU A 1 90 ? 10.093 -3.052 -14.856 1.00 95.12 90 LEU A N 1
ATOM 716 C CA . LEU A 1 90 ? 10.360 -1.611 -14.881 1.00 95.12 90 LEU A CA 1
ATOM 717 C C . LEU A 1 90 ? 11.052 -1.160 -16.183 1.00 95.12 90 LEU A C 1
ATOM 719 O O . LEU A 1 90 ? 10.534 -1.404 -17.273 1.00 95.12 90 LEU A O 1
ATOM 723 N N . GLN A 1 91 ? 12.212 -0.500 -16.076 1.00 95.25 91 GLN A N 1
ATOM 724 C CA . GLN A 1 91 ? 12.953 0.093 -17.195 1.00 95.25 91 GLN A CA 1
ATOM 725 C C . GLN A 1 91 ? 13.442 -0.936 -18.220 1.00 95.25 91 GLN A C 1
ATOM 727 O O . GLN A 1 91 ? 13.673 -0.571 -19.369 1.00 95.25 91 GLN A O 1
ATOM 732 N N . ALA A 1 92 ? 13.582 -2.206 -17.829 1.00 95.12 92 ALA A N 1
ATOM 733 C CA . ALA A 1 92 ? 13.964 -3.281 -18.741 1.00 95.12 92 ALA A CA 1
ATOM 734 C C . ALA A 1 92 ? 12.789 -3.775 -19.604 1.00 95.12 92 ALA A C 1
ATOM 736 O O . ALA A 1 92 ? 12.993 -4.522 -20.561 1.00 95.12 92 ALA A O 1
ATOM 737 N N . SER A 1 93 ? 11.553 -3.372 -19.290 1.00 96.06 93 SER A N 1
ATOM 738 C CA . SER A 1 93 ? 10.381 -3.759 -20.069 1.00 96.06 93 SER A CA 1
ATOM 739 C C . SER A 1 93 ? 10.329 -3.022 -21.414 1.00 96.06 93 SER A C 1
ATOM 741 O O . SER A 1 93 ? 10.465 -1.798 -21.441 1.00 96.06 93 SER A O 1
ATOM 743 N N . PRO A 1 94 ? 9.990 -3.696 -22.530 1.00 95.44 94 PRO A N 1
ATOM 744 C CA . PRO A 1 94 ? 9.725 -3.020 -23.804 1.00 95.44 94 PRO A CA 1
ATOM 745 C C . PRO A 1 94 ? 8.489 -2.105 -23.755 1.00 95.44 94 PRO A C 1
ATOM 747 O O . PRO A 1 94 ? 8.301 -1.276 -24.640 1.00 95.44 94 PRO A O 1
ATOM 750 N N . GLN A 1 95 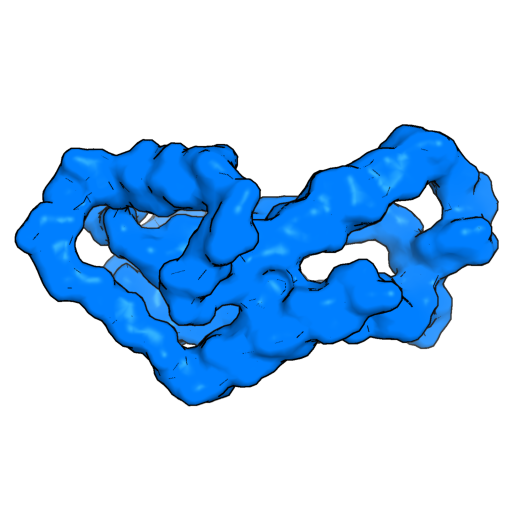? 7.640 -2.246 -22.730 1.00 94.62 95 GLN A N 1
ATOM 751 C CA . GLN A 1 95 ? 6.481 -1.379 -22.493 1.00 94.62 95 GLN A CA 1
ATOM 752 C C . GLN A 1 95 ? 6.843 -0.123 -21.683 1.00 94.62 95 GLN A C 1
ATOM 754 O O . GLN A 1 95 ? 5.977 0.716 -21.415 1.00 94.62 95 GLN A O 1
ATOM 759 N N . TRP A 1 96 ? 8.107 0.020 -21.266 1.00 96.50 96 TRP A N 1
ATOM 760 C CA . TRP A 1 96 ? 8.554 1.182 -20.515 1.00 96.50 96 TRP A CA 1
ATOM 761 C C . TRP A 1 96 ? 8.488 2.449 -21.372 1.00 96.50 96 TRP A C 1
ATOM 763 O O . TRP A 1 96 ? 9.016 2.520 -22.479 1.00 96.50 96 TRP A O 1
ATOM 773 N N . SER A 1 97 ? 7.825 3.474 -20.846 1.00 96.69 97 SER A N 1
ATOM 774 C CA . SER A 1 97 ? 7.607 4.753 -21.522 1.00 96.69 97 SER A CA 1
ATOM 775 C C . SER A 1 97 ? 7.605 5.896 -20.505 1.00 96.69 97 SER A C 1
ATOM 777 O O . SER A 1 97 ? 7.408 5.640 -19.315 1.00 96.69 97 SER A O 1
ATOM 779 N N . PRO A 1 98 ? 7.732 7.167 -20.930 1.00 96.44 98 PRO A N 1
ATOM 780 C CA . PRO A 1 98 ? 7.646 8.304 -20.010 1.00 96.44 98 PRO A CA 1
ATOM 781 C C . PRO A 1 98 ? 6.340 8.349 -19.199 1.00 96.44 98 PRO A C 1
ATOM 783 O O . PRO A 1 98 ? 6.328 8.782 -18.048 1.00 96.44 98 PRO A O 1
ATOM 786 N N . ALA A 1 99 ? 5.228 7.876 -19.774 1.00 95.75 99 ALA A N 1
ATOM 787 C CA . ALA A 1 99 ? 3.946 7.793 -19.077 1.00 95.75 99 ALA A CA 1
ATOM 788 C C . ALA A 1 99 ? 3.957 6.717 -17.976 1.00 95.75 99 ALA A C 1
ATOM 790 O O . ALA A 1 99 ? 3.497 6.971 -16.862 1.00 95.75 99 ALA A O 1
ATOM 791 N N . VAL A 1 100 ? 4.528 5.544 -18.267 1.00 95.44 100 VAL A N 1
ATOM 792 C CA . VAL A 1 100 ? 4.710 4.454 -17.293 1.00 95.44 100 VAL A CA 1
ATOM 793 C C . VAL A 1 100 ? 5.692 4.867 -16.199 1.00 95.44 100 VAL A C 1
ATOM 795 O O . VAL A 1 100 ? 5.430 4.642 -15.022 1.00 95.44 100 VAL A O 1
ATOM 798 N N . GLU A 1 101 ? 6.779 5.548 -16.556 1.00 94.69 101 GLU A N 1
ATOM 799 C CA . GLU A 1 101 ? 7.732 6.082 -15.588 1.00 94.69 101 GLU A CA 1
ATOM 800 C C . GLU A 1 101 ? 7.076 7.100 -14.650 1.00 94.69 101 GLU A C 1
ATOM 802 O O . GLU A 1 101 ? 7.302 7.052 -13.441 1.00 94.69 101 GLU A O 1
ATOM 807 N N . LYS A 1 102 ? 6.222 7.987 -15.176 1.00 94.31 102 LYS A N 1
ATOM 808 C CA . LYS A 1 102 ? 5.442 8.921 -14.356 1.00 94.31 102 LYS A CA 1
ATOM 809 C C . LYS A 1 102 ? 4.485 8.184 -13.414 1.00 94.31 102 LYS A C 1
ATOM 811 O O . LYS A 1 102 ? 4.393 8.564 -12.249 1.00 94.31 102 LYS A O 1
ATOM 816 N N . MET A 1 103 ? 3.810 7.133 -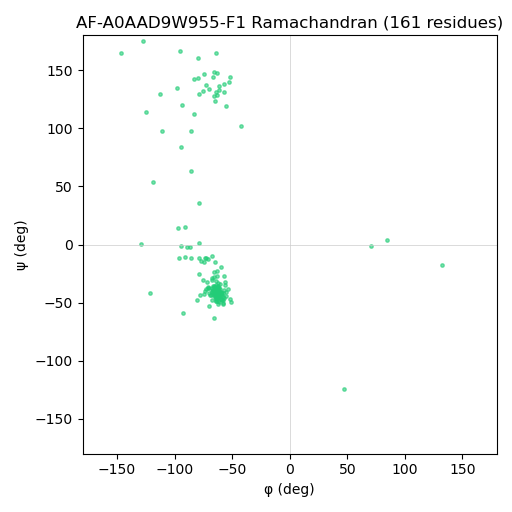13.886 1.00 94.69 103 MET A N 1
ATOM 817 C CA . MET A 1 103 ? 2.959 6.285 -13.041 1.00 94.69 103 MET A CA 1
ATOM 818 C C . MET A 1 103 ? 3.774 5.615 -11.927 1.00 94.69 103 MET A C 1
ATOM 820 O O . MET A 1 103 ? 3.381 5.643 -10.765 1.00 94.69 103 MET A O 1
ATOM 824 N N . TRP A 1 104 ? 4.945 5.072 -12.257 1.00 94.81 104 TRP A N 1
ATOM 825 C CA . TRP A 1 104 ? 5.831 4.427 -11.293 1.00 94.81 104 TRP A CA 1
ATOM 826 C C . TRP A 1 104 ? 6.396 5.415 -10.266 1.00 94.81 104 TRP A C 1
ATOM 828 O O . TRP A 1 104 ? 6.111 5.315 -9.073 1.00 94.81 104 TRP A O 1
ATOM 838 N N . LYS A 1 105 ? 7.183 6.396 -10.719 1.00 90.62 105 LYS A N 1
ATOM 839 C CA . LYS A 1 105 ? 7.919 7.316 -9.841 1.00 90.62 105 LYS A CA 1
ATOM 840 C C . LYS A 1 105 ? 7.014 8.364 -9.198 1.00 90.62 105 LYS A C 1
ATOM 842 O O . LYS A 1 105 ? 7.183 8.679 -8.025 1.00 90.62 105 LYS A O 1
ATOM 847 N N . GLY A 1 106 ? 6.088 8.929 -9.969 1.00 83.00 106 GLY A N 1
ATOM 848 C CA . GLY A 1 106 ? 5.236 10.028 -9.519 1.00 83.00 106 GLY A CA 1
ATOM 849 C C . GLY A 1 106 ? 4.067 9.551 -8.671 1.00 83.00 106 GLY A C 1
ATOM 850 O O . GLY A 1 106 ? 3.832 10.089 -7.592 1.00 83.00 106 GLY A O 1
ATOM 851 N N . GLU A 1 107 ? 3.355 8.526 -9.138 1.00 88.50 107 GLU A N 1
ATOM 852 C CA . GLU A 1 107 ? 2.139 8.069 -8.468 1.00 88.50 107 GLU A CA 1
ATOM 853 C C . GLU A 1 107 ? 2.423 6.945 -7.470 1.00 88.50 107 GLU A C 1
ATOM 855 O O . GLU A 1 107 ? 2.149 7.113 -6.290 1.00 88.50 107 GLU A O 1
ATOM 860 N N . ILE A 1 108 ? 2.992 5.812 -7.888 1.00 93.62 108 ILE A N 1
ATOM 861 C CA . ILE A 1 108 ? 3.114 4.620 -7.028 1.00 93.62 108 ILE A CA 1
ATOM 862 C C . ILE A 1 108 ? 4.137 4.830 -5.904 1.00 93.62 108 ILE A C 1
ATOM 864 O O . ILE A 1 108 ? 3.810 4.662 -4.725 1.00 93.62 108 ILE A O 1
ATOM 868 N N . VAL A 1 109 ? 5.363 5.241 -6.242 1.00 91.88 109 VAL A N 1
ATOM 869 C CA . VAL A 1 109 ? 6.409 5.529 -5.244 1.00 91.88 109 VAL A CA 1
ATOM 870 C C . VAL A 1 109 ? 6.009 6.729 -4.382 1.00 91.88 109 VAL A C 1
ATOM 872 O O . VAL A 1 109 ? 6.129 6.676 -3.158 1.00 91.88 109 VAL A O 1
ATOM 875 N N . GLY A 1 110 ? 5.455 7.781 -4.996 1.00 87.88 110 GLY A N 1
ATOM 876 C CA . GLY A 1 110 ? 4.946 8.954 -4.282 1.00 87.88 110 GLY A CA 1
ATOM 877 C C . GLY A 1 110 ? 3.867 8.596 -3.256 1.00 87.88 110 GLY A C 1
ATOM 878 O O . GLY A 1 110 ? 3.995 8.936 -2.081 1.00 87.88 110 GLY A O 1
ATOM 879 N N . ARG A 1 111 ? 2.838 7.841 -3.658 1.00 88.62 111 ARG A N 1
ATOM 880 C CA . ARG A 1 111 ? 1.772 7.355 -2.763 1.00 88.62 111 ARG A CA 1
ATOM 881 C C . ARG A 1 111 ? 2.309 6.471 -1.645 1.00 88.62 111 ARG A C 1
ATOM 883 O O . ARG A 1 111 ? 1.847 6.591 -0.518 1.00 88.62 111 ARG A O 1
ATOM 890 N N . SER A 1 112 ? 3.299 5.632 -1.924 1.00 90.75 112 SER A N 1
ATOM 891 C CA . SER A 1 112 ? 3.925 4.778 -0.906 1.00 90.75 112 SER A CA 1
ATOM 892 C C . SER A 1 112 ? 4.651 5.601 0.165 1.00 90.75 112 SER A C 1
ATOM 894 O O . SER A 1 112 ? 4.530 5.313 1.355 1.00 90.75 112 SER A O 1
ATOM 896 N N . ALA A 1 113 ? 5.311 6.694 -0.229 1.00 85.88 113 ALA A N 1
ATOM 897 C CA . ALA A 1 113 ? 5.881 7.651 0.717 1.00 85.88 113 ALA A CA 1
ATOM 898 C C . ALA A 1 113 ? 4.792 8.355 1.546 1.00 85.88 113 ALA A C 1
ATOM 900 O O . ALA A 1 113 ? 4.971 8.581 2.745 1.00 85.88 113 ALA A O 1
ATOM 901 N N . VAL A 1 114 ? 3.638 8.648 0.932 1.00 84.12 114 VAL A N 1
ATOM 902 C CA . VAL A 1 114 ? 2.488 9.201 1.655 1.00 84.12 114 VAL A CA 1
ATOM 903 C C . VAL A 1 114 ? 1.943 8.227 2.693 1.00 84.12 114 VAL A C 1
ATOM 905 O O . VAL A 1 114 ? 1.742 8.628 3.835 1.00 84.12 114 VAL A O 1
ATOM 908 N N . VAL A 1 115 ? 1.760 6.953 2.336 1.00 88.44 115 VAL A N 1
ATOM 909 C CA . VAL A 1 115 ? 1.359 5.888 3.274 1.00 88.44 115 VAL A CA 1
ATOM 910 C C . VAL A 1 115 ? 2.277 5.861 4.491 1.00 88.44 115 VAL A C 1
ATOM 912 O O . VAL A 1 115 ? 1.800 5.829 5.623 1.00 88.44 115 VAL A O 1
ATOM 915 N N . ALA A 1 116 ? 3.587 5.911 4.267 1.00 89.00 116 ALA A N 1
ATOM 916 C CA . ALA A 1 116 ? 4.544 5.870 5.357 1.00 89.00 116 ALA A CA 1
ATOM 917 C C . ALA A 1 116 ? 4.437 7.089 6.287 1.00 89.00 116 ALA A C 1
ATOM 919 O O . ALA A 1 116 ? 4.396 6.916 7.502 1.00 89.00 116 ALA A O 1
ATOM 920 N N . GLY A 1 117 ? 4.304 8.304 5.743 1.00 82.12 117 GLY A N 1
ATOM 921 C CA . GLY A 1 117 ? 4.083 9.505 6.561 1.00 82.12 117 GLY A CA 1
ATOM 922 C C . GLY A 1 117 ? 2.760 9.468 7.339 1.00 82.12 117 GLY A 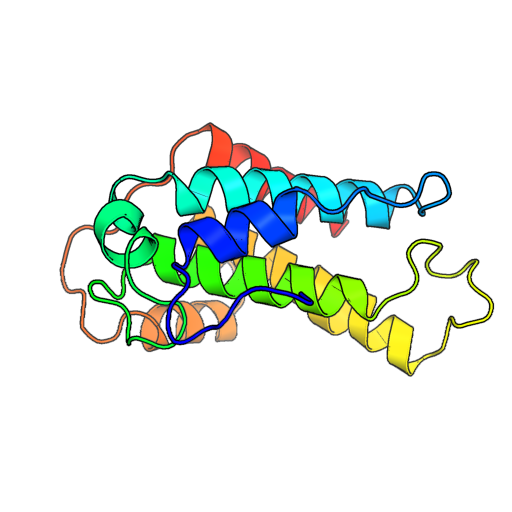C 1
ATOM 923 O O . GLY A 1 117 ? 2.705 9.875 8.499 1.00 82.12 117 GLY A O 1
ATOM 924 N N . LEU A 1 118 ? 1.701 8.901 6.743 1.00 81.12 118 LEU A N 1
ATOM 925 C CA . LEU A 1 118 ? 0.419 8.685 7.423 1.00 81.12 118 LEU A CA 1
ATOM 926 C C . LEU A 1 118 ? 0.545 7.732 8.616 1.00 81.12 118 LEU A C 1
ATOM 928 O O . LEU A 1 118 ? -0.119 7.952 9.623 1.00 81.12 118 LEU A O 1
ATOM 932 N N . ILE A 1 119 ? 1.351 6.675 8.508 1.00 87.44 119 ILE A N 1
ATOM 933 C CA . ILE A 1 119 ? 1.520 5.675 9.573 1.00 87.44 119 ILE A CA 1
ATOM 934 C C . ILE A 1 119 ? 2.436 6.189 10.683 1.00 87.44 119 ILE A C 1
ATOM 936 O O . ILE A 1 119 ? 2.135 6.012 11.863 1.00 87.44 119 ILE A O 1
ATOM 940 N N . SER A 1 120 ? 3.547 6.828 10.319 1.00 81.94 120 SER A N 1
ATOM 941 C CA . SER A 1 120 ? 4.537 7.307 11.286 1.00 81.94 120 SER A CA 1
ATOM 942 C C . SER A 1 120 ? 4.077 8.558 12.040 1.00 81.94 120 SER A C 1
ATOM 944 O O . SER A 1 120 ? 4.684 8.915 13.045 1.00 81.94 120 SER A O 1
ATOM 946 N N . GLY A 1 121 ? 3.036 9.248 11.558 1.00 69.62 121 GLY A N 1
ATOM 947 C CA . GLY A 1 121 ? 2.616 10.557 12.077 1.00 69.62 121 GLY A CA 1
ATOM 948 C C . GLY A 1 121 ? 3.591 11.687 11.726 1.00 69.62 121 GLY A C 1
ATOM 949 O O . GLY A 1 121 ? 3.338 12.848 12.044 1.00 69.62 121 GLY A O 1
ATOM 950 N N . ASP A 1 122 ? 4.685 11.353 11.044 1.00 63.06 122 ASP A N 1
ATOM 951 C CA . ASP A 1 122 ? 5.663 12.292 10.536 1.00 63.06 122 ASP A CA 1
ATOM 952 C C . ASP A 1 122 ? 5.217 12.796 9.159 1.00 63.06 122 ASP A C 1
ATOM 954 O O . ASP A 1 122 ? 5.395 12.149 8.126 1.00 63.06 122 ASP A O 1
ATOM 958 N N . THR A 1 123 ? 4.594 13.971 9.160 1.00 56.03 123 THR A N 1
ATOM 959 C CA . THR A 1 123 ? 4.212 14.690 7.942 1.00 56.03 123 THR A CA 1
ATOM 960 C C . THR A 1 123 ? 5.300 15.658 7.483 1.00 56.03 123 THR A C 1
ATOM 962 O O . THR A 1 123 ? 4.973 16.589 6.739 1.00 56.03 123 THR A O 1
ATOM 965 N N . SER A 1 124 ? 6.532 15.534 8.001 1.00 44.97 124 SER A N 1
ATOM 966 C CA . SER A 1 124 ? 7.604 16.528 7.893 1.00 44.97 124 SER A CA 1
ATOM 967 C C . SER A 1 124 ? 7.695 17.143 6.493 1.00 44.97 124 SER A C 1
ATOM 969 O O . SER A 1 124 ? 8.199 16.565 5.535 1.00 44.97 124 SER A O 1
ATOM 971 N N . GLY A 1 125 ? 7.169 18.367 6.386 1.00 46.34 125 GLY A N 1
ATOM 972 C CA . GLY A 1 125 ? 7.336 19.237 5.227 1.00 46.34 125 GLY A CA 1
ATOM 973 C C . GLY A 1 125 ? 6.380 19.047 4.047 1.00 46.34 125 GLY A C 1
ATOM 974 O O . GLY A 1 125 ? 6.564 19.770 3.071 1.00 46.34 125 GLY A O 1
ATOM 975 N N . ASP A 1 126 ? 5.364 18.170 4.101 1.00 53.97 126 ASP A N 1
ATOM 976 C CA . ASP A 1 126 ? 4.374 18.053 3.013 1.00 53.97 126 ASP A CA 1
ATOM 977 C C . ASP A 1 126 ? 2.970 18.559 3.433 1.00 53.97 126 ASP A C 1
ATOM 979 O O . ASP A 1 126 ? 2.168 17.834 4.045 1.00 53.97 126 ASP A O 1
ATOM 983 N N . PRO A 1 127 ? 2.627 19.818 3.082 1.00 56.06 127 PRO A N 1
ATOM 984 C CA . PRO A 1 127 ? 1.311 20.403 3.328 1.00 56.06 127 PRO A CA 1
ATOM 985 C C . PRO A 1 127 ? 0.164 19.605 2.703 1.00 56.06 127 PRO A C 1
ATOM 987 O O . PRO A 1 127 ? -0.951 19.635 3.230 1.00 56.06 127 PRO A O 1
ATOM 990 N N . LYS A 1 128 ? 0.413 18.870 1.608 1.00 56.69 128 LYS A N 1
ATOM 991 C CA . LYS A 1 128 ? -0.600 18.033 0.956 1.00 56.69 128 LYS A CA 1
ATOM 992 C C . LYS A 1 128 ? -0.899 16.796 1.784 1.00 56.69 128 LYS A C 1
ATOM 994 O O . LYS A 1 128 ? -2.071 16.456 1.893 1.00 56.69 128 LYS A O 1
ATOM 999 N N . LEU A 1 129 ? 0.102 16.183 2.426 1.00 55.94 129 LEU A N 1
ATOM 1000 C CA . LEU A 1 129 ? -0.114 15.094 3.392 1.00 55.94 129 LEU A CA 1
ATOM 1001 C C . LEU A 1 129 ? -0.976 15.560 4.554 1.00 55.94 129 LEU A C 1
ATOM 1003 O O . LEU A 1 129 ? -1.943 14.904 4.924 1.00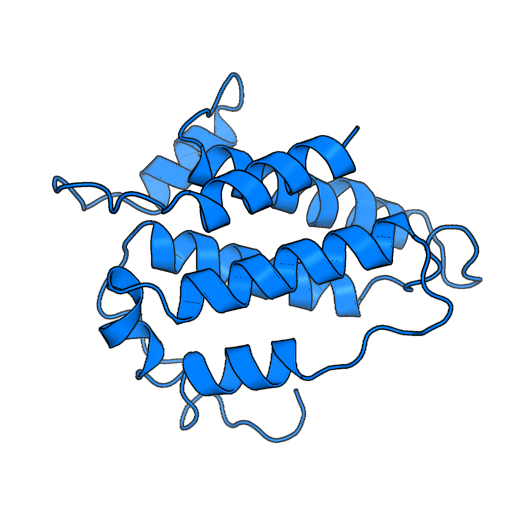 55.94 129 LEU A O 1
ATOM 1007 N N . SER A 1 130 ? -0.633 16.725 5.100 1.00 53.31 130 SER A N 1
ATOM 1008 C CA . SER A 1 130 ? -1.338 17.316 6.235 1.00 53.31 130 SER A CA 1
ATOM 1009 C C . SER A 1 130 ? -2.788 17.660 5.874 1.00 53.31 130 SER A C 1
ATOM 1011 O O . SER A 1 130 ? -3.701 17.407 6.659 1.00 53.31 130 SER A O 1
ATOM 1013 N N . MET A 1 131 ? -3.031 18.181 4.665 1.00 60.12 131 MET A N 1
ATOM 1014 C CA . MET A 1 131 ? -4.379 18.389 4.123 1.00 60.12 131 MET A CA 1
ATOM 1015 C C . MET A 1 131 ? -5.116 17.080 3.831 1.00 60.12 131 MET A C 1
ATOM 1017 O O . MET A 1 131 ? -6.316 17.006 4.078 1.00 60.12 131 MET A O 1
ATOM 1021 N N . LEU A 1 132 ? -4.439 16.039 3.345 1.00 63.44 132 LEU A N 1
ATOM 1022 C CA . LEU A 1 132 ? -5.018 14.708 3.155 1.00 63.44 132 LEU A CA 1
ATOM 1023 C C 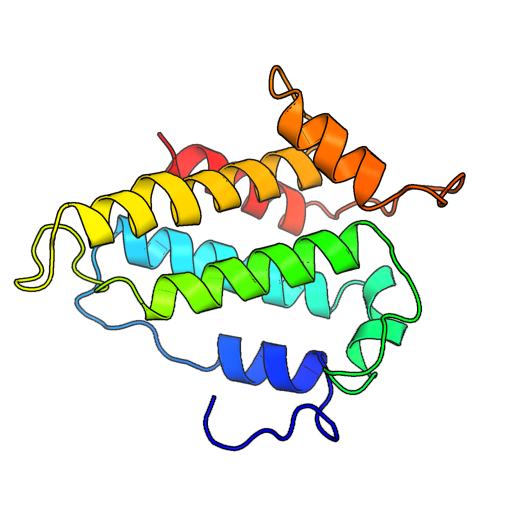. LEU A 1 132 ? -5.451 14.124 4.500 1.00 63.44 132 LEU A C 1
ATOM 1025 O O . LEU A 1 132 ? -6.601 13.738 4.642 1.00 63.44 132 LEU A O 1
ATOM 1029 N N . ILE A 1 133 ? -4.597 14.161 5.522 1.00 57.25 133 ILE A N 1
ATOM 1030 C CA . ILE A 1 133 ? -4.917 13.703 6.883 1.00 57.25 133 ILE A CA 1
ATOM 1031 C C . ILE A 1 133 ? -6.132 14.445 7.446 1.00 57.25 133 ILE A C 1
ATOM 1033 O O . ILE A 1 133 ? -7.045 13.815 7.981 1.00 57.25 133 ILE A O 1
ATOM 1037 N N . ARG A 1 134 ? -6.163 15.777 7.302 1.00 58.06 134 ARG A N 1
ATOM 1038 C CA . ARG A 1 134 ? -7.262 16.629 7.788 1.00 58.06 134 ARG A CA 1
ATOM 1039 C C . ARG A 1 134 ? -8.558 16.442 6.996 1.00 58.06 134 ARG A C 1
ATOM 1041 O O . ARG A 1 134 ? -9.630 16.459 7.587 1.00 58.06 134 ARG A O 1
ATOM 1048 N N . SER A 1 135 ? -8.474 16.252 5.680 1.00 59.50 135 SER A N 1
ATOM 1049 C CA . SER A 1 135 ? -9.644 16.045 4.810 1.00 59.50 135 SER A CA 1
ATOM 1050 C C . SER A 1 135 ? -10.190 14.618 4.870 1.00 59.50 135 SER A C 1
ATOM 1052 O O . SER A 1 135 ? -11.384 14.418 4.658 1.00 59.50 135 SER A O 1
ATOM 1054 N N . MET A 1 136 ? -9.350 13.639 5.212 1.00 56.59 136 MET A N 1
ATOM 1055 C CA . MET A 1 136 ? -9.763 12.270 5.519 1.00 56.59 136 MET A CA 1
ATOM 1056 C C . MET A 1 136 ? -10.401 12.177 6.912 1.00 56.59 136 MET A C 1
ATOM 1058 O O . MET A 1 136 ? -11.344 11.416 7.093 1.00 56.59 136 MET A O 1
ATOM 1062 N N . ASN A 1 137 ? -9.992 13.013 7.873 1.00 56.44 137 ASN A N 1
ATOM 1063 C CA . ASN A 1 137 ? -10.529 13.006 9.240 1.00 56.44 137 ASN A CA 1
ATOM 1064 C C . ASN A 1 137 ? -11.226 14.325 9.659 1.00 56.44 137 ASN A C 1
ATOM 1066 O O . ASN A 1 137 ? -10.887 14.873 10.707 1.00 56.44 137 ASN A O 1
ATOM 1070 N N . PRO A 1 138 ? -12.223 14.855 8.918 1.00 50.28 138 PRO A N 1
ATOM 1071 C CA . PRO A 1 138 ? -12.843 16.141 9.251 1.00 50.28 138 PRO A CA 1
ATOM 1072 C C . PRO A 1 138 ? -13.732 16.085 10.508 1.00 50.28 138 PRO A C 1
ATOM 1074 O O . PRO A 1 138 ? -14.137 17.127 11.012 1.00 50.28 138 PRO A O 1
ATOM 1077 N N . SER A 1 139 ? -14.054 14.886 11.011 1.00 46.75 139 SER A N 1
ATOM 1078 C CA . SER A 1 139 ? -15.045 14.671 12.081 1.00 46.75 139 SER A CA 1
ATOM 1079 C C . SER A 1 139 ? -14.546 13.812 13.249 1.00 46.75 139 SER A C 1
ATOM 1081 O O . SER A 1 139 ? -15.315 13.552 14.170 1.00 46.75 139 SER A O 1
ATOM 1083 N N . GLN A 1 140 ? -13.293 13.344 13.238 1.00 49.56 140 GLN A N 1
ATOM 1084 C CA . GLN A 1 140 ? -12.764 12.526 14.335 1.00 49.56 140 GLN A CA 1
ATOM 1085 C C . GLN A 1 140 ? -12.034 13.403 15.355 1.00 49.56 140 GLN A C 1
ATOM 1087 O O . GLN A 1 140 ? -10.815 13.521 15.345 1.00 49.56 140 GLN A O 1
ATOM 1092 N N . SER A 1 141 ? -12.800 13.996 16.272 1.00 41.03 141 SER A N 1
ATOM 1093 C CA . SER A 1 141 ? -12.301 14.585 17.523 1.00 41.03 141 SER A CA 1
ATOM 1094 C C . SER A 1 141 ? -12.033 13.511 18.598 1.00 41.03 141 SER A C 1
ATOM 1096 O O . SER A 1 141 ? -12.326 13.725 19.772 1.00 41.03 141 SER A O 1
ATOM 1098 N N . GLY A 1 142 ? -11.562 12.325 18.194 1.00 48.03 142 GLY A N 1
ATOM 1099 C CA . GLY A 1 142 ? -11.360 11.149 19.051 1.00 48.03 142 GLY A CA 1
ATOM 1100 C C . GLY A 1 142 ? -9.944 10.576 18.948 1.00 48.03 142 GLY A C 1
ATOM 1101 O O . GLY A 1 142 ? -9.138 11.046 18.146 1.00 48.03 142 GLY A O 1
ATOM 1102 N N . SER A 1 143 ? -9.645 9.565 19.772 1.00 50.28 143 SER A N 1
ATOM 1103 C CA . SER A 1 143 ? -8.346 8.879 19.800 1.00 50.28 143 SER A CA 1
ATOM 1104 C C . SER A 1 143 ? -7.990 8.333 18.416 1.00 50.28 143 SER A C 1
ATOM 1106 O O . SER A 1 143 ? -8.717 7.495 17.876 1.00 50.28 143 SER A O 1
ATOM 1108 N N . GLN A 1 144 ? -6.874 8.791 17.849 1.00 65.06 144 GLN A N 1
ATOM 1109 C CA . GLN A 1 144 ? -6.331 8.194 16.635 1.00 65.06 144 GLN A CA 1
ATOM 1110 C C . GLN A 1 144 ? -5.917 6.749 16.937 1.00 65.06 144 GLN A C 1
ATOM 1112 O O . GLN A 1 144 ? -5.261 6.520 17.956 1.00 65.06 144 GLN A O 1
ATOM 1117 N N . PRO A 1 145 ? -6.320 5.772 16.110 1.00 72.69 145 PRO A N 1
ATOM 1118 C CA . PRO A 1 145 ? -5.922 4.391 16.321 1.00 72.69 145 PRO A CA 1
ATOM 1119 C C . PRO A 1 145 ? -4.402 4.272 16.196 1.00 72.69 145 PRO A C 1
ATOM 1121 O O . PRO A 1 145 ? -3.815 4.737 15.219 1.00 72.69 145 PRO A O 1
ATOM 1124 N N . GLU A 1 146 ? -3.760 3.668 17.193 1.00 82.00 146 GLU A N 1
ATOM 1125 C CA . GLU A 1 146 ? -2.314 3.491 17.172 1.00 82.00 146 GLU A CA 1
ATOM 1126 C C . GLU A 1 146 ? -1.932 2.317 16.265 1.00 82.00 146 GLU A C 1
ATOM 1128 O O . GLU A 1 146 ? -2.432 1.204 16.413 1.00 82.00 146 GLU A O 1
ATOM 1133 N N . PHE A 1 147 ? -0.996 2.547 15.344 1.00 88.56 147 PHE A N 1
ATOM 1134 C CA . PHE A 1 147 ? -0.419 1.467 14.552 1.00 88.56 147 PHE A CA 1
ATOM 1135 C C . PHE A 1 147 ? 0.573 0.637 15.374 1.00 88.56 147 PHE A C 1
ATOM 1137 O O . PHE A 1 147 ? 1.495 1.171 16.001 1.00 88.56 147 PHE A O 1
ATOM 1144 N N . GLY A 1 148 ? 0.426 -0.686 15.301 1.00 90.62 148 GLY A N 1
ATOM 1145 C CA . GLY A 1 148 ? 1.366 -1.634 15.895 1.00 90.62 148 GLY A CA 1
ATOM 1146 C C . GLY A 1 148 ? 2.767 -1.584 15.268 1.00 90.62 148 GLY A C 1
ATOM 1147 O O . GLY A 1 148 ? 2.972 -1.051 14.174 1.00 90.62 148 GLY A O 1
ATOM 1148 N N . VAL A 1 149 ? 3.738 -2.183 15.965 1.00 93.12 149 VAL A N 1
ATOM 1149 C CA . VAL A 1 149 ? 5.165 -2.176 15.588 1.00 93.12 149 VAL A CA 1
ATOM 1150 C C . VAL A 1 149 ? 5.398 -2.704 14.170 1.00 93.12 149 VAL A C 1
ATOM 1152 O O . VAL A 1 149 ? 6.123 -2.077 13.405 1.00 93.12 149 VAL A O 1
ATOM 1155 N N . GLU A 1 150 ? 4.747 -3.803 13.787 1.00 95.12 150 GLU A N 1
ATOM 1156 C CA . GLU A 1 150 ? 4.916 -4.408 12.457 1.00 95.12 150 GLU A CA 1
ATOM 1157 C C . GLU A 1 150 ? 4.455 -3.472 11.327 1.00 95.12 150 GLU A C 1
ATOM 1159 O O . GLU A 1 150 ? 5.125 -3.346 10.304 1.00 95.12 150 GLU A O 1
ATOM 1164 N N . ILE A 1 151 ? 3.342 -2.754 11.526 1.00 95.19 151 ILE A N 1
ATOM 1165 C CA . ILE A 1 151 ? 2.833 -1.775 10.552 1.00 95.19 151 ILE A CA 1
ATOM 1166 C C . ILE A 1 151 ? 3.809 -0.597 10.422 1.00 95.19 151 ILE A C 1
ATOM 1168 O O . ILE A 1 151 ? 4.110 -0.165 9.308 1.00 95.19 151 ILE A O 1
ATOM 1172 N N . LYS A 1 152 ? 4.354 -0.110 11.544 1.00 93.56 152 LYS A N 1
ATOM 1173 C CA . LYS A 1 152 ? 5.368 0.958 11.560 1.00 93.56 152 LYS A CA 1
ATOM 1174 C C . LYS A 1 152 ? 6.675 0.523 10.875 1.00 93.56 152 LYS A C 1
ATOM 1176 O O . LYS A 1 152 ? 7.264 1.305 10.136 1.00 93.56 152 LYS A O 1
ATOM 1181 N N . GLN A 1 153 ? 7.111 -0.725 11.052 1.00 94.75 153 GLN A N 1
ATOM 1182 C CA . GLN A 1 153 ? 8.290 -1.269 10.364 1.00 94.75 153 GLN A CA 1
ATOM 1183 C C . GLN A 1 153 ? 8.090 -1.343 8.845 1.00 94.75 153 GLN A C 1
ATOM 1185 O O . GLN A 1 153 ? 8.965 -0.920 8.091 1.00 94.75 153 GLN A O 1
ATOM 1190 N N . LEU A 1 154 ? 6.924 -1.813 8.389 1.00 95.94 154 LEU A N 1
ATOM 1191 C CA . LEU A 1 154 ? 6.580 -1.829 6.963 1.00 95.94 154 LEU A CA 1
ATOM 1192 C C . LEU A 1 154 ? 6.521 -0.409 6.381 1.00 95.94 154 LEU A C 1
ATOM 1194 O O . LEU A 1 154 ? 7.013 -0.178 5.280 1.00 95.94 154 LEU A O 1
ATOM 1198 N N . ALA A 1 155 ? 5.988 0.558 7.132 1.00 92.25 155 ALA A N 1
ATOM 1199 C CA . ALA A 1 155 ? 5.991 1.966 6.740 1.00 92.25 155 ALA A CA 1
ATOM 1200 C C . ALA A 1 155 ? 7.411 2.533 6.585 1.00 92.25 155 ALA A C 1
ATOM 1202 O O . ALA A 1 155 ? 7.698 3.197 5.589 1.00 92.25 155 ALA A O 1
ATOM 1203 N N . ASN A 1 156 ? 8.318 2.232 7.516 1.00 91.25 156 ASN A N 1
ATOM 1204 C CA . ASN A 1 156 ? 9.723 2.629 7.393 1.00 91.25 156 ASN A CA 1
ATOM 1205 C C . ASN A 1 156 ? 10.365 2.015 6.145 1.00 91.25 156 ASN A C 1
ATOM 1207 O O . ASN A 1 156 ? 11.053 2.713 5.402 1.00 91.25 156 ASN A O 1
ATOM 1211 N N . ARG A 1 157 ? 10.057 0.748 5.842 1.00 93.12 157 ARG A N 1
ATOM 1212 C CA . ARG A 1 157 ? 10.567 0.095 4.634 1.00 93.12 157 ARG A CA 1
ATOM 1213 C C . ARG A 1 157 ? 10.105 0.787 3.348 1.00 93.12 157 ARG A C 1
ATOM 1215 O O . ARG A 1 157 ? 10.896 0.935 2.422 1.00 93.12 157 ARG A O 1
ATOM 1222 N N . LEU A 1 158 ? 8.867 1.288 3.296 1.00 91.38 15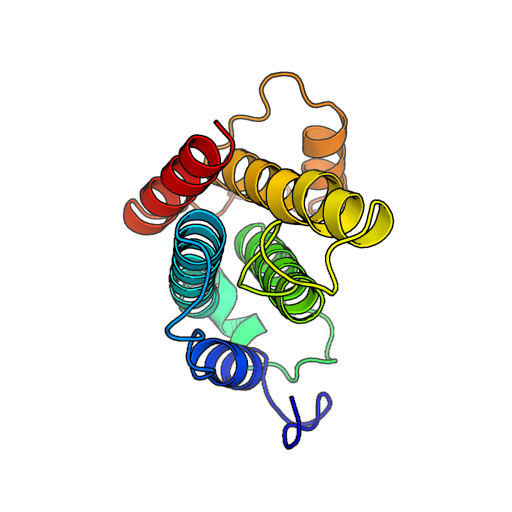8 LEU A N 1
ATOM 1223 C CA . LEU A 1 158 ? 8.384 2.078 2.152 1.00 91.38 158 LEU A CA 1
ATOM 1224 C C . LEU A 1 158 ? 9.202 3.366 1.930 1.00 91.38 158 LEU A C 1
ATOM 1226 O O . LEU A 1 158 ? 9.388 3.768 0.781 1.00 91.38 158 LEU A O 1
ATOM 1230 N N . GLN A 1 159 ? 9.704 4.006 2.994 1.00 84.88 159 GLN A N 1
ATOM 1231 C CA . GLN A 1 159 ? 10.584 5.179 2.871 1.00 84.88 159 GLN A CA 1
ATOM 1232 C C . GLN A 1 159 ? 11.967 4.804 2.334 1.00 84.88 159 GLN A C 1
ATOM 1234 O O . GLN A 1 159 ? 12.536 5.552 1.545 1.00 84.88 159 GLN A O 1
ATOM 1239 N N . GLU A 1 160 ? 12.498 3.644 2.714 1.00 87.00 160 GLU A N 1
ATOM 1240 C CA . GLU A 1 160 ? 13.796 3.161 2.226 1.00 87.00 160 GLU A CA 1
ATOM 1241 C C . GLU A 1 160 ? 13.751 2.824 0.731 1.00 87.00 160 GLU A C 1
ATOM 1243 O O . GLU A 1 160 ? 14.666 3.180 -0.002 1.00 87.00 160 GLU A O 1
ATOM 1248 N N . ILE A 1 161 ? 12.657 2.221 0.250 1.00 85.56 161 ILE A N 1
ATOM 1249 C CA . ILE A 1 161 ? 12.471 1.895 -1.177 1.00 85.56 161 ILE A CA 1
ATOM 1250 C C . ILE A 1 161 ? 12.428 3.162 -2.045 1.00 85.56 161 ILE A C 1
ATOM 1252 O O . ILE A 1 161 ? 12.756 3.127 -3.232 1.00 85.56 161 ILE A O 1
ATOM 1256 N N . ARG A 1 162 ? 12.006 4.300 -1.484 1.00 69.25 162 ARG A N 1
ATOM 1257 C CA . ARG A 1 162 ? 12.004 5.584 -2.194 1.00 69.25 162 ARG A CA 1
ATOM 1258 C C . ARG A 1 162 ? 13.422 6.080 -2.495 1.00 69.25 162 ARG A C 1
ATOM 1260 O O . ARG A 1 162 ? 13.581 6.726 -3.534 1.00 69.25 162 ARG A O 1
ATOM 1267 N N . ALA A 1 163 ? 14.379 5.830 -1.596 1.00 52.84 163 ALA A N 1
ATOM 1268 C CA . ALA A 1 163 ? 15.775 6.241 -1.749 1.00 52.84 163 ALA A CA 1
ATOM 1269 C C . ALA A 1 163 ? 16.438 5.574 -2.972 1.00 52.84 163 ALA A C 1
ATOM 1271 O O . ALA A 1 163 ? 17.400 6.189 -3.479 1.00 52.84 163 ALA A O 1
#

Foldseek 3Di:
DPDDDLQPDFLQRVLVVLLPDDDDPLFDPLLVLLLVLLNVLLVCLCPDPQNVQRRGHRNPDPGPDLALSVVLNVLSSVLSVLSVVAPRNAPPDPPHDPVSVCSVLVPNLVSLLLSLCSQVVPPDPDPVSVVVVCVSPVDPPDDHDHDDPSSNVSSVSSVVSND

Nearest PDB structures (foldseek):
  6r01-assembly1_A  TM=3.789E-01  e=1.630E+00  Streptomyces lividans 1326
  8snb-assembly1_8G  TM=2.800E-01  e=9.923E+00  Strongylocentrotus purpuratus
  8to0-assembly1_AE  TM=1.574E-01  e=2.831E+00  Mus musculus
  8iyj-assembly1_S3  TM=1.674E-01  e=3.638E+00  Mus musculus
  7rro-assembly1_D2  TM=2.368E-01  e=8.536E+00  Bos taurus